Protein AF-X1DP54-F1 (afdb_monomer_lite)

Sequence (129 aa):
MIQWRANFRPYFGLTPYDNVGSFEFYLSYAVKNELAITLDTRYLHPTEFVSDKISAVIPYLNDKVLHLSRGIGWDSDLNDELIAIMAEIVRADAIDKVHIDTDFFDGSINRVGALAIGARAVSEAFLYE

InterPro domains:
  IPR009308 Rhamnose isomerase [PF06134] (19-128)
  IPR036237 Xylose isomerase-like superfamily [SSF51658] (23-126)
  IPR050337 L-rhamnose isomerase [PTHR30268] (12-127)

Secondary structure (DSSP, 8-state):
--------PPP----SSS-SS-HHHHHHHHHHHT--B---TTSS-TT--SHHHHHHHGGGSSS-B--EE--SSS--S--HHHHHHHHHHHHTT-GGGB---EE---SSS-HHHHHHHHHHHHHHHGGG-

pLDDT: mean 72.58, std 19.43, range [19.86, 90.94]

Foldseek 3Di:
DDDPPPPDDDEDDAAAPDDPRHPVNVLVVCLVVLHEYADEQQHDDVVDASLVCCLVRLVRHDQEYYEHEDHDDPPLAADDRLLSNLVSCVVSVNPRRYDYHYDDDDPPDDPVVSVVRNVVNNVVSNVVD

Radius of gyration: 14.67 Å; chains: 1; bounding box: 33×37×37 Å

Structure (mmCIF, N/CA/C/O backbone):
data_AF-X1DP54-F1
#
_entry.id   AF-X1DP54-F1
#
loop_
_atom_site.group_PDB
_atom_site.id
_atom_site.type_symbol
_atom_site.label_atom_id
_atom_site.label_alt_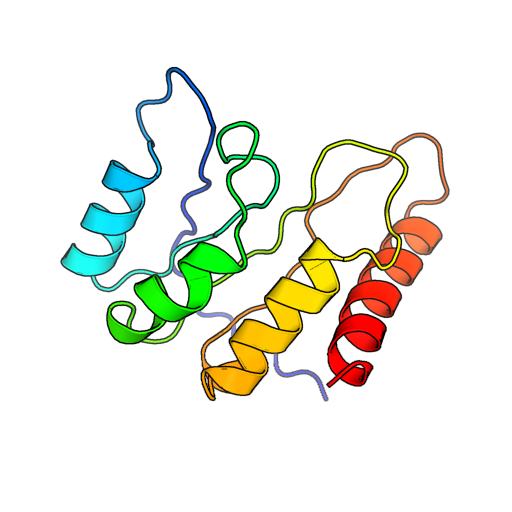id
_atom_site.label_comp_id
_atom_site.label_asym_id
_atom_site.label_entity_id
_atom_site.label_seq_id
_atom_site.pdbx_PDB_ins_code
_atom_site.Cartn_x
_atom_site.Cartn_y
_atom_site.Cartn_z
_atom_site.occupancy
_atom_site.B_iso_or_equiv
_atom_site.auth_seq_id
_atom_site.auth_comp_id
_atom_site.auth_asym_id
_atom_site.auth_atom_id
_atom_site.pdbx_PDB_model_num
ATOM 1 N N . MET A 1 1 ? -17.012 -9.043 -15.114 1.00 21.78 1 MET A N 1
ATOM 2 C CA . MET A 1 1 ? -17.915 -7.883 -14.955 1.00 21.78 1 MET A CA 1
ATOM 3 C C . MET A 1 1 ? -17.397 -7.108 -13.752 1.00 21.78 1 MET A C 1
ATOM 5 O O . MET A 1 1 ? -17.747 -7.434 -12.631 1.00 21.78 1 MET A O 1
ATOM 9 N N . ILE A 1 2 ? -16.427 -6.217 -13.977 1.00 24.33 2 ILE A N 1
ATOM 10 C CA . ILE A 1 2 ? -15.718 -5.488 -12.914 1.00 24.33 2 ILE A CA 1
ATOM 11 C C . ILE A 1 2 ? -16.570 -4.268 -12.574 1.00 24.33 2 ILE A C 1
ATOM 13 O O . ILE A 1 2 ? -16.804 -3.411 -13.427 1.00 24.33 2 ILE A O 1
ATOM 17 N N . GLN A 1 3 ? -17.125 -4.248 -11.367 1.00 19.86 3 GLN A N 1
ATOM 18 C CA . GLN A 1 3 ? -18.083 -3.237 -10.949 1.00 19.86 3 GLN A CA 1
ATOM 19 C C . GLN A 1 3 ? -17.337 -1.999 -10.437 1.00 19.86 3 GLN A C 1
ATOM 21 O O . GLN A 1 3 ? -16.937 -1.930 -9.282 1.00 19.86 3 GLN A O 1
ATOM 26 N N . TRP A 1 4 ? -17.176 -1.002 -11.308 1.00 25.23 4 TRP A N 1
ATOM 27 C CA . TRP A 1 4 ? -16.817 0.362 -10.917 1.00 25.23 4 TRP A CA 1
ATOM 28 C C . TRP A 1 4 ? -17.966 0.960 -10.088 1.00 25.23 4 TRP A C 1
ATOM 30 O O . TRP A 1 4 ? -18.963 1.426 -10.640 1.00 25.23 4 TRP A O 1
ATOM 40 N N . ARG A 1 5 ? -17.863 0.946 -8.754 1.00 28.22 5 ARG A N 1
ATOM 41 C CA . ARG A 1 5 ? -18.699 1.807 -7.903 1.00 28.22 5 ARG A CA 1
ATOM 42 C C . ARG A 1 5 ? -18.001 3.150 -7.722 1.00 28.22 5 ARG A C 1
ATOM 44 O O . ARG A 1 5 ? -17.164 3.328 -6.846 1.00 28.22 5 ARG A O 1
ATOM 51 N N . ALA A 1 6 ? -18.399 4.103 -8.559 1.00 28.98 6 ALA A N 1
ATOM 52 C CA . ALA A 1 6 ? -18.091 5.517 -8.417 1.00 28.98 6 ALA A CA 1
ATOM 53 C C . ALA A 1 6 ? -18.758 6.083 -7.147 1.00 28.98 6 ALA A C 1
ATOM 55 O O . ALA A 1 6 ? -19.892 6.540 -7.185 1.00 28.98 6 ALA A O 1
ATOM 56 N N . ASN A 1 7 ? -18.060 6.012 -6.014 1.00 27.34 7 ASN A N 1
ATOM 57 C CA . ASN A 1 7 ? -18.317 6.802 -4.804 1.00 27.34 7 ASN A CA 1
ATOM 58 C C . ASN A 1 7 ? -16.959 7.126 -4.164 1.00 27.34 7 ASN A C 1
ATOM 60 O O . ASN A 1 7 ? -16.630 6.685 -3.058 1.00 27.34 7 ASN A O 1
ATOM 64 N N . PHE A 1 8 ? -16.136 7.840 -4.930 1.00 37.12 8 PHE A N 1
ATOM 65 C CA . PHE A 1 8 ? -14.798 8.260 -4.540 1.00 37.12 8 PHE A CA 1
ATOM 66 C C . PHE A 1 8 ? -14.892 9.469 -3.600 1.00 37.12 8 PHE A C 1
ATOM 68 O O . PHE A 1 8 ? -15.237 10.573 -4.016 1.00 37.12 8 PHE A O 1
ATOM 75 N N . ARG A 1 9 ? -14.618 9.244 -2.309 1.00 36.91 9 ARG A N 1
ATOM 76 C CA . ARG A 1 9 ? -14.225 10.313 -1.376 1.00 36.91 9 ARG A CA 1
ATOM 77 C C . ARG A 1 9 ? -12.736 10.619 -1.614 1.00 36.91 9 ARG A C 1
ATOM 79 O O . ARG A 1 9 ? -12.027 9.709 -2.038 1.00 36.91 9 ARG A O 1
ATOM 86 N N . PRO A 1 10 ? -12.269 11.863 -1.405 1.00 33.06 10 PRO A N 1
ATOM 87 C CA . PRO A 1 10 ? -10.913 12.265 -1.773 1.00 33.06 10 PRO A CA 1
ATOM 88 C C . PRO A 1 10 ? -9.859 11.389 -1.085 1.00 33.06 10 PRO A C 1
ATOM 90 O O . PRO A 1 10 ? -9.902 11.213 0.132 1.00 33.06 10 PRO A O 1
ATOM 93 N N . TYR A 1 11 ? -8.927 10.857 -1.876 1.00 40.75 11 TYR A N 1
ATOM 94 C CA . TYR A 1 11 ? -7.716 10.207 -1.382 1.00 40.75 11 TYR A CA 1
ATOM 95 C C . TYR A 1 11 ? -6.683 11.266 -1.019 1.00 40.75 11 TYR A C 1
ATOM 97 O O . TYR A 1 11 ? -6.482 12.225 -1.766 1.00 40.75 11 TYR A O 1
ATOM 105 N N . PHE A 1 12 ? -6.015 11.079 0.113 1.00 43.56 12 PHE A N 1
ATOM 106 C CA . PHE A 1 12 ? -4.882 11.901 0.511 1.00 43.56 12 PHE A CA 1
ATOM 107 C C . PHE A 1 12 ? -3.597 11.089 0.331 1.00 43.56 12 PHE A C 1
ATOM 109 O O . PHE A 1 12 ? -3.461 10.012 0.908 1.00 43.56 12 PHE A O 1
ATOM 116 N N . GLY A 1 13 ? -2.693 11.582 -0.520 1.00 43.66 13 GLY A N 1
ATOM 117 C CA . GLY A 1 13 ? -1.400 10.951 -0.789 1.00 43.66 13 GLY A CA 1
ATOM 118 C C . GLY A 1 13 ? -0.411 11.199 0.348 1.00 43.66 13 GLY A C 1
ATOM 119 O O . GLY A 1 13 ? -0.326 12.313 0.857 1.00 43.66 13 GLY A O 1
ATOM 120 N N . LEU A 1 14 ? 0.320 10.159 0.744 1.00 50.31 14 LEU A N 1
ATOM 121 C CA . LEU A 1 14 ? 1.431 10.244 1.695 1.00 50.31 14 LEU A CA 1
ATOM 122 C C . LEU A 1 14 ? 2.674 10.790 0.978 1.00 50.31 14 LEU A C 1
ATOM 124 O O . LEU A 1 14 ? 2.786 10.609 -0.221 1.00 50.31 14 LEU A O 1
ATOM 128 N N . THR A 1 15 ? 3.612 11.438 1.668 1.00 43.16 15 THR A N 1
ATOM 129 C CA . THR A 1 15 ? 4.917 11.839 1.093 1.00 43.16 15 THR A CA 1
ATOM 130 C C . THR A 1 15 ? 5.983 11.853 2.197 1.00 43.16 15 THR A C 1
ATOM 132 O O . THR A 1 15 ? 5.674 12.344 3.286 1.00 43.16 15 THR A O 1
ATOM 135 N N . PRO A 1 16 ? 7.221 11.385 1.959 1.00 41.78 16 PRO A N 1
ATOM 136 C CA . PRO A 1 16 ? 8.254 11.310 2.969 1.00 41.78 16 PRO A CA 1
ATOM 137 C C . PRO A 1 16 ? 9.026 12.629 2.967 1.00 41.78 16 PRO A C 1
ATOM 139 O O . PRO A 1 16 ? 9.411 13.136 1.913 1.00 41.78 16 PRO A O 1
ATOM 142 N N . TYR A 1 17 ? 9.264 13.139 4.174 1.00 42.66 17 TYR A N 1
ATOM 143 C CA . TYR A 1 17 ? 10.036 14.344 4.489 1.00 42.66 17 TYR A CA 1
ATOM 144 C C . TYR A 1 17 ? 9.366 15.677 4.089 1.00 42.66 17 TYR A C 1
ATOM 146 O O . TYR A 1 17 ? 8.933 15.882 2.960 1.00 42.66 17 TYR A O 1
ATOM 154 N N . ASP A 1 18 ? 9.264 16.581 5.070 1.00 46.66 18 ASP A N 1
ATOM 155 C CA . ASP A 1 18 ? 8.895 18.001 4.935 1.00 46.66 18 ASP A CA 1
ATOM 156 C C . ASP A 1 18 ? 7.594 18.324 4.188 1.00 46.66 18 ASP A C 1
ATOM 158 O O . ASP A 1 18 ? 7.507 19.293 3.433 1.00 46.66 18 ASP A O 1
ATOM 162 N N . ASN A 1 19 ? 6.540 17.553 4.447 1.00 63.28 19 ASN A N 1
ATOM 163 C CA . ASN A 1 19 ? 5.213 17.844 3.924 1.00 63.28 19 ASN A CA 1
ATOM 164 C C . ASN A 1 19 ? 4.202 18.062 5.048 1.00 63.28 19 ASN A C 1
ATOM 166 O O . ASN A 1 19 ? 4.229 17.404 6.085 1.00 63.28 19 ASN A O 1
ATOM 170 N N . VAL A 1 20 ? 3.270 18.989 4.810 1.00 73.31 20 VAL A N 1
ATOM 171 C CA . VAL A 1 20 ? 2.142 19.269 5.717 1.00 73.31 20 VAL A CA 1
ATOM 172 C C . VAL A 1 20 ? 1.290 18.008 5.937 1.00 73.31 20 VAL A C 1
ATOM 174 O O . VAL A 1 20 ? 0.686 17.837 6.992 1.00 73.31 20 VAL A O 1
ATOM 177 N N . GLY A 1 21 ? 1.268 17.114 4.947 1.00 78.25 21 GLY A N 1
ATOM 178 C CA . GLY A 1 21 ? 0.585 15.829 4.979 1.00 78.25 21 GLY A CA 1
ATOM 179 C C . GLY A 1 21 ? 1.501 14.661 5.347 1.00 78.25 21 GLY A C 1
ATOM 180 O O . GLY A 1 21 ? 1.854 13.865 4.479 1.00 78.25 21 GLY A O 1
ATOM 181 N N . SER A 1 22 ? 1.894 14.550 6.617 1.00 83.12 22 SER A N 1
ATOM 182 C CA . SER A 1 22 ? 2.637 13.374 7.093 1.00 83.12 22 SER A CA 1
ATOM 183 C C . SER A 1 22 ? 1.739 12.134 7.195 1.00 83.12 22 SER A C 1
ATOM 185 O O . SER A 1 22 ? 0.507 12.237 7.223 1.00 83.12 22 SER A O 1
ATOM 187 N N . PHE A 1 23 ? 2.351 10.952 7.301 1.00 84.00 23 PHE A N 1
ATOM 188 C CA . PHE A 1 23 ? 1.624 9.706 7.548 1.00 84.00 23 PHE A CA 1
ATOM 189 C C . PHE A 1 23 ? 0.776 9.775 8.822 1.00 84.00 23 PHE A C 1
ATOM 191 O O . PHE A 1 23 ? -0.402 9.433 8.795 1.00 84.00 23 PHE A O 1
ATOM 198 N N . GLU A 1 24 ? 1.329 10.291 9.917 1.00 86.25 24 GLU A N 1
ATOM 199 C CA . GLU A 1 24 ? 0.634 10.430 11.199 1.00 86.25 24 GLU A CA 1
ATOM 200 C C . GLU A 1 24 ? -0.535 11.406 11.098 1.00 86.25 24 GLU A C 1
ATOM 202 O O . GLU A 1 24 ? -1.603 11.153 11.665 1.00 86.25 24 GLU A O 1
ATOM 207 N N . PHE A 1 25 ? -0.350 12.508 10.364 1.00 88.31 25 PHE A N 1
ATOM 208 C CA . PHE A 1 25 ? -1.410 13.477 10.121 1.00 88.31 25 PHE A CA 1
ATOM 209 C C . PHE A 1 25 ? -2.560 12.834 9.346 1.00 88.31 25 PHE A C 1
ATOM 211 O O . PHE A 1 25 ? -3.705 12.894 9.798 1.00 88.31 25 PHE A O 1
ATOM 218 N N . TYR A 1 26 ? -2.269 12.184 8.215 1.00 86.19 26 TYR A N 1
ATOM 219 C CA . TYR A 1 26 ? -3.304 11.577 7.382 1.00 86.19 26 TYR A CA 1
ATOM 220 C C . TYR A 1 26 ? -3.959 10.366 8.028 1.00 86.19 26 TYR A C 1
ATOM 222 O O . TYR A 1 26 ? -5.173 10.231 7.917 1.00 86.19 26 TYR A O 1
ATOM 230 N N . LEU A 1 27 ? -3.215 9.541 8.764 1.00 86.88 27 LEU A N 1
ATOM 231 C CA . LEU A 1 27 ? -3.784 8.437 9.530 1.00 86.88 27 LEU A CA 1
ATOM 232 C C . LEU A 1 27 ? -4.735 8.954 10.610 1.00 86.88 27 LEU A C 1
ATOM 234 O O . LEU A 1 27 ? -5.888 8.532 10.670 1.00 86.88 27 LEU A O 1
ATOM 238 N N . SER A 1 28 ? -4.295 9.924 11.414 1.00 89.50 28 SER A N 1
ATOM 239 C CA . SER A 1 28 ? -5.137 10.518 12.460 1.00 89.50 28 SER A CA 1
ATOM 240 C C . SER A 1 28 ? -6.370 11.204 11.869 1.00 89.50 28 SER A C 1
ATOM 242 O O . SER A 1 28 ? -7.471 11.101 12.412 1.00 89.50 28 SER A O 1
ATOM 244 N N . TYR A 1 29 ? -6.203 11.901 10.743 1.00 89.00 29 TYR A N 1
ATOM 245 C CA . TYR A 1 29 ? -7.295 12.559 10.037 1.00 89.00 29 TYR A CA 1
ATOM 246 C C . TYR A 1 29 ? -8.278 11.545 9.442 1.00 89.00 29 TYR A C 1
ATOM 248 O O . TYR A 1 29 ? -9.487 11.746 9.557 1.00 89.00 29 TYR A O 1
ATOM 256 N N . ALA A 1 30 ? -7.787 10.455 8.854 1.00 86.75 30 ALA A N 1
ATOM 257 C CA . ALA A 1 30 ? -8.609 9.404 8.271 1.00 86.75 30 ALA A CA 1
ATOM 258 C C . ALA A 1 30 ? -9.433 8.676 9.335 1.00 86.75 30 ALA A C 1
ATOM 260 O O . ALA A 1 30 ? -10.647 8.563 9.183 1.00 86.75 30 ALA A O 1
ATOM 261 N N . VAL A 1 31 ? -8.808 8.298 10.453 1.00 87.56 31 VAL A N 1
ATOM 262 C CA . VAL A 1 31 ? -9.500 7.679 11.594 1.00 87.56 31 VAL A CA 1
ATOM 263 C C . VAL A 1 31 ? -10.551 8.629 12.174 1.00 87.56 31 VAL A C 1
ATOM 265 O O . VAL A 1 31 ? -11.693 8.234 12.389 1.00 87.56 31 VAL A O 1
ATOM 268 N N . LYS A 1 32 ? -10.208 9.909 12.383 1.00 90.88 32 LYS A N 1
ATOM 269 C CA . LYS A 1 32 ? -11.132 10.899 12.962 1.00 90.88 32 LYS A CA 1
ATOM 270 C C . LYS A 1 32 ? -12.340 11.202 12.070 1.00 90.88 32 LYS A C 1
ATOM 272 O O . LYS A 1 32 ? -13.411 11.498 12.594 1.00 90.88 32 LYS A O 1
ATOM 277 N N . ASN A 1 33 ? -12.154 11.220 10.752 1.00 88.31 33 ASN A N 1
ATOM 278 C CA . ASN A 1 33 ? -13.181 11.647 9.795 1.00 88.31 33 ASN A CA 1
ATOM 279 C C . ASN A 1 33 ? -13.798 10.481 9.010 1.00 88.31 33 ASN A C 1
ATOM 281 O O . ASN A 1 33 ? -14.523 10.729 8.046 1.00 88.31 33 ASN A O 1
ATOM 285 N N . GLU A 1 34 ? -13.506 9.237 9.401 1.00 85.69 34 GLU A N 1
ATOM 286 C CA . GLU A 1 34 ? -13.994 8.023 8.736 1.00 85.69 34 GLU A CA 1
ATOM 287 C C . GLU A 1 34 ? -13.693 8.040 7.225 1.00 85.69 34 GLU A C 1
ATOM 289 O O . GLU A 1 34 ? -14.567 7.852 6.372 1.00 85.69 34 GLU A O 1
ATOM 294 N N . LEU A 1 35 ? -12.439 8.347 6.886 1.00 82.25 35 LEU A N 1
ATOM 295 C CA . LEU A 1 35 ? -11.952 8.393 5.509 1.00 82.25 35 LEU A CA 1
ATOM 296 C C . LEU A 1 35 ? -11.035 7.211 5.201 1.00 82.25 35 LEU A C 1
ATOM 298 O O . LEU A 1 35 ? -10.479 6.568 6.088 1.00 82.25 35 LEU A O 1
ATOM 302 N N . ALA A 1 36 ? -10.867 6.969 3.904 1.00 79.31 36 ALA A N 1
ATOM 303 C CA . ALA A 1 36 ? -9.862 6.061 3.381 1.00 79.31 36 ALA A CA 1
ATOM 304 C C . ALA A 1 36 ? -8.452 6.632 3.576 1.00 79.31 36 ALA A C 1
ATOM 306 O O . ALA A 1 36 ? -8.272 7.854 3.542 1.00 79.31 36 ALA A O 1
ATOM 307 N N . ILE A 1 37 ? -7.454 5.751 3.666 1.00 80.50 37 ILE A N 1
ATOM 308 C CA . ILE A 1 37 ? -6.046 6.133 3.519 1.00 80.50 37 ILE A CA 1
ATOM 309 C C . ILE A 1 37 ? -5.405 5.376 2.358 1.00 80.50 37 ILE A C 1
ATOM 311 O O . ILE A 1 37 ? -5.644 4.186 2.137 1.00 80.50 37 ILE A O 1
ATOM 315 N N . THR A 1 38 ? -4.546 6.085 1.644 1.00 79.62 38 THR A N 1
ATOM 316 C CA . THR A 1 38 ? -3.642 5.525 0.648 1.00 79.62 38 THR A CA 1
ATOM 317 C C . THR A 1 38 ? -2.337 5.155 1.342 1.00 79.62 38 THR A C 1
ATOM 319 O O . THR A 1 38 ? -1.685 6.038 1.888 1.00 79.62 38 THR A O 1
ATOM 322 N N . LEU A 1 39 ? -1.944 3.877 1.327 1.00 79.94 39 LEU A N 1
ATOM 323 C CA . LEU A 1 39 ? -0.597 3.465 1.738 1.00 79.94 39 LEU A CA 1
ATOM 324 C C . LEU A 1 39 ? 0.254 3.258 0.490 1.00 79.94 39 LEU A C 1
ATOM 326 O O . LEU A 1 39 ? 0.049 2.312 -0.265 1.00 79.94 39 LEU A O 1
ATOM 330 N N . ASP A 1 40 ? 1.185 4.177 0.290 1.00 78.06 40 ASP A N 1
ATOM 331 C CA . ASP A 1 40 ? 2.058 4.234 -0.869 1.00 78.06 40 ASP A CA 1
ATOM 332 C C . ASP A 1 40 ? 3.451 3.723 -0.487 1.00 78.0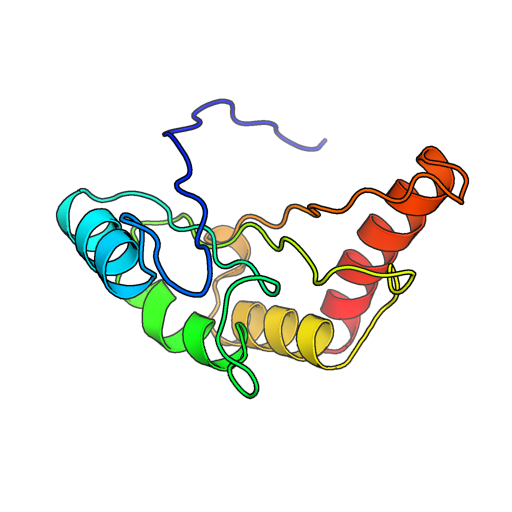6 40 ASP A C 1
ATOM 334 O O . ASP A 1 40 ? 4.072 4.224 0.453 1.00 78.06 40 ASP A O 1
ATOM 338 N N . THR A 1 41 ? 3.953 2.739 -1.229 1.00 75.12 41 THR A N 1
ATOM 339 C CA . THR A 1 41 ? 5.267 2.129 -0.978 1.00 75.12 41 THR A CA 1
ATOM 340 C C . THR A 1 41 ? 6.437 3.070 -1.295 1.00 75.12 41 THR A C 1
ATOM 342 O O . THR A 1 41 ? 7.545 2.832 -0.822 1.00 75.12 41 THR A O 1
ATOM 345 N N . ARG A 1 42 ? 6.226 4.157 -2.061 1.00 68.50 42 ARG A N 1
ATOM 346 C CA . ARG A 1 42 ? 7.242 5.196 -2.338 1.00 68.50 42 ARG A CA 1
ATOM 347 C C . ARG A 1 42 ? 7.520 6.085 -1.136 1.00 68.50 42 ARG A C 1
ATOM 349 O O . ARG A 1 42 ? 8.563 6.735 -1.100 1.00 68.50 42 ARG A O 1
ATOM 356 N N . TYR A 1 43 ? 6.552 6.219 -0.235 1.00 72.75 43 TYR A N 1
ATOM 357 C CA . TYR A 1 43 ? 6.448 7.404 0.610 1.00 72.75 43 TYR A CA 1
ATOM 358 C C . TYR A 1 43 ? 6.673 7.152 2.100 1.00 72.75 43 TYR A C 1
ATOM 360 O O . TYR A 1 43 ? 6.264 7.952 2.942 1.00 72.75 43 TYR A O 1
ATOM 368 N N . LEU A 1 44 ? 7.373 6.064 2.409 1.00 74.19 44 LEU A N 1
ATOM 369 C CA . LEU A 1 44 ? 7.825 5.721 3.750 1.00 74.19 44 LEU A CA 1
ATOM 370 C C . LEU A 1 44 ? 9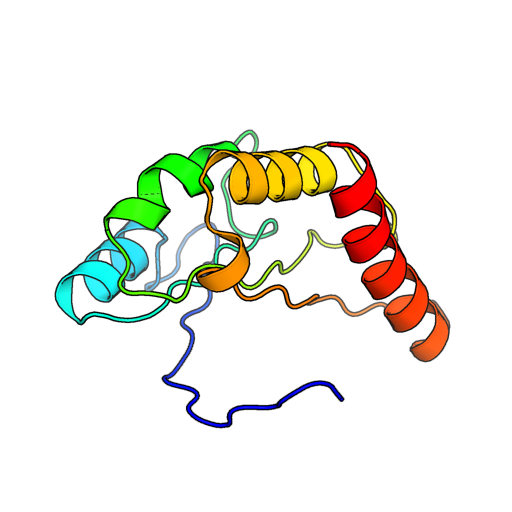.329 5.980 3.918 1.00 74.19 44 LEU A C 1
ATOM 372 O O . LEU A 1 44 ? 10.050 6.224 2.946 1.00 74.19 44 LEU A O 1
ATOM 376 N N . HIS A 1 45 ? 9.805 5.958 5.164 1.00 78.56 45 HIS A N 1
ATOM 377 C CA . HIS A 1 45 ? 11.233 6.088 5.442 1.00 78.56 45 HIS A CA 1
ATOM 378 C C . HIS A 1 45 ? 12.001 4.866 4.906 1.00 78.56 45 HIS A C 1
ATOM 380 O O . HIS A 1 45 ? 11.435 3.778 4.778 1.00 78.56 45 HIS A O 1
ATOM 386 N N . PRO A 1 46 ? 13.311 4.991 4.622 1.00 77.19 46 PRO A N 1
ATOM 387 C CA . PRO A 1 46 ? 14.144 3.825 4.361 1.00 77.19 46 PRO A CA 1
ATOM 388 C C . PRO A 1 46 ? 13.988 2.807 5.493 1.00 77.19 46 PRO A C 1
ATOM 390 O O . PRO A 1 46 ? 14.022 3.195 6.656 1.00 77.19 46 PRO A O 1
ATOM 393 N N . THR A 1 47 ? 13.837 1.530 5.132 1.00 81.69 47 THR A N 1
ATOM 394 C CA . THR A 1 47 ? 13.542 0.388 6.025 1.00 81.69 47 THR A CA 1
ATOM 395 C C . THR A 1 47 ? 12.131 0.326 6.611 1.00 81.69 47 THR A C 1
ATOM 397 O O . THR A 1 47 ? 11.875 -0.547 7.436 1.00 81.69 47 THR A O 1
ATOM 400 N N . GLU A 1 48 ? 11.218 1.209 6.214 1.00 81.38 48 GLU A N 1
ATOM 401 C CA . GLU A 1 48 ? 9.796 1.036 6.497 1.00 81.38 48 GLU A CA 1
ATOM 402 C C . GLU A 1 48 ? 9.087 0.356 5.328 1.00 81.38 48 GLU A C 1
ATOM 404 O O . GLU A 1 48 ? 9.266 0.732 4.168 1.00 81.38 48 GLU A O 1
ATOM 409 N N . PHE A 1 49 ? 8.232 -0.604 5.663 1.00 84.44 49 PHE A N 1
ATOM 410 C CA . PHE A 1 49 ? 7.431 -1.353 4.707 1.00 84.44 49 PHE A CA 1
ATOM 411 C C . PHE A 1 49 ? 5.945 -1.046 4.889 1.00 84.44 49 PHE A C 1
ATOM 413 O O . PHE A 1 49 ? 5.486 -0.694 5.983 1.00 84.44 49 PHE A O 1
ATOM 420 N N . VAL A 1 50 ? 5.189 -1.124 3.793 1.00 85.06 50 VAL A N 1
ATOM 421 C CA . VAL A 1 50 ? 3.732 -0.953 3.829 1.00 85.06 50 VAL A CA 1
ATOM 422 C C . VAL A 1 50 ? 3.098 -2.206 4.415 1.00 85.06 50 VAL A C 1
ATOM 424 O O . VAL A 1 50 ? 2.177 -2.073 5.220 1.00 85.06 50 VAL A O 1
ATOM 427 N N . SER A 1 51 ? 3.621 -3.386 4.067 1.00 87.50 51 SER A N 1
ATOM 428 C CA . SER A 1 51 ? 3.187 -4.690 4.587 1.00 87.50 51 SER A CA 1
ATOM 429 C C . SER A 1 51 ? 3.030 -4.683 6.116 1.00 87.50 51 SER A C 1
ATOM 431 O O . SER A 1 51 ? 1.939 -4.947 6.621 1.00 87.50 51 SER A O 1
ATOM 433 N N . ASP A 1 52 ? 4.050 -4.218 6.843 1.00 88.94 52 ASP A N 1
ATOM 434 C CA . ASP A 1 52 ? 4.062 -4.117 8.313 1.00 88.94 52 ASP A CA 1
ATOM 435 C C . ASP A 1 52 ? 2.957 -3.222 8.908 1.00 88.94 52 ASP A C 1
ATOM 437 O O . ASP A 1 52 ? 2.606 -3.337 10.085 1.00 88.94 52 ASP A O 1
ATOM 441 N N . LYS A 1 53 ? 2.415 -2.283 8.125 1.00 87.19 53 LYS A N 1
ATOM 442 C CA . LYS A 1 53 ? 1.424 -1.300 8.592 1.00 87.19 53 LYS A CA 1
ATOM 443 C C . LYS A 1 53 ? -0.013 -1.732 8.287 1.00 87.19 53 LYS A C 1
ATOM 445 O O . LYS A 1 53 ? -0.936 -1.221 8.920 1.00 87.19 53 LYS A O 1
ATOM 450 N N . ILE A 1 54 ? -0.223 -2.666 7.356 1.00 85.50 54 ILE A N 1
ATOM 451 C CA . ILE A 1 54 ? -1.552 -3.087 6.881 1.00 85.50 54 ILE A CA 1
ATOM 452 C C . ILE A 1 54 ? -2.398 -3.644 8.029 1.00 85.50 54 ILE A C 1
ATOM 454 O O . ILE A 1 54 ? -3.470 -3.110 8.329 1.00 85.50 54 ILE A O 1
ATOM 458 N N . SER A 1 55 ? -1.893 -4.665 8.720 1.00 85.12 55 SER A N 1
ATOM 459 C CA . SER A 1 55 ? -2.605 -5.327 9.819 1.00 85.12 55 SER A CA 1
ATOM 460 C C . SER A 1 55 ? -2.830 -4.404 11.024 1.00 85.12 55 SER A C 1
ATOM 462 O O . SER A 1 55 ? -3.834 -4.530 11.725 1.00 85.12 55 SER A O 1
ATOM 464 N N . ALA A 1 56 ? -1.950 -3.419 11.228 1.00 87.44 56 ALA A N 1
ATOM 465 C CA . ALA A 1 56 ? -2.089 -2.419 12.283 1.00 87.44 56 ALA A CA 1
ATOM 466 C C . ALA A 1 56 ? -3.169 -1.367 11.985 1.00 87.44 56 ALA A C 1
ATOM 468 O O . ALA A 1 56 ? -3.789 -0.847 12.911 1.00 87.44 56 ALA A O 1
ATOM 469 N N . VAL A 1 57 ? -3.388 -1.030 10.711 1.00 86.38 57 VAL A N 1
ATOM 470 C CA . VAL A 1 57 ? -4.241 0.093 10.301 1.00 86.38 57 VAL A CA 1
ATOM 471 C C . VAL A 1 57 ? -5.659 -0.353 9.929 1.00 86.38 57 VAL A C 1
ATOM 473 O O . VAL A 1 57 ? -6.614 0.346 10.272 1.00 86.38 57 VAL A O 1
ATOM 476 N N . ILE A 1 58 ? -5.821 -1.515 9.281 1.00 83.88 58 ILE A N 1
ATOM 477 C CA . ILE A 1 58 ? -7.128 -2.036 8.832 1.00 83.88 58 ILE A CA 1
ATOM 478 C C . ILE A 1 58 ? -8.212 -2.007 9.926 1.00 83.88 58 ILE A C 1
ATOM 480 O O . ILE A 1 58 ? -9.320 -1.564 9.620 1.00 83.88 58 ILE A O 1
ATOM 484 N N . PRO A 1 59 ? -7.954 -2.415 11.187 1.00 85.19 59 PRO A N 1
ATOM 485 C CA . PRO A 1 59 ? -8.993 -2.437 12.220 1.00 85.19 59 PRO A CA 1
ATOM 486 C C . PRO A 1 59 ? -9.587 -1.063 12.554 1.00 85.19 59 PRO A C 1
ATOM 488 O O . PRO A 1 59 ? -10.667 -0.992 13.137 1.00 85.19 59 PRO A O 1
ATOM 491 N N . TYR A 1 60 ? -8.885 0.020 12.212 1.00 85.19 60 TYR A N 1
ATOM 492 C CA . TYR A 1 60 ? -9.259 1.390 12.562 1.00 85.19 60 TYR A CA 1
ATOM 493 C C . TYR A 1 60 ? -9.808 2.194 11.379 1.00 85.19 60 TYR A C 1
ATOM 495 O O . TYR A 1 60 ? -10.182 3.354 11.558 1.00 85.19 60 TYR A O 1
ATOM 503 N N . LEU A 1 61 ? -9.865 1.606 10.180 1.00 80.56 61 LEU A N 1
ATOM 504 C CA . LEU A 1 61 ? -10.378 2.260 8.980 1.00 80.56 61 LEU A CA 1
ATOM 505 C C . LEU A 1 61 ? -11.655 1.564 8.490 1.00 80.56 61 LEU A C 1
ATOM 507 O O . LEU A 1 61 ? -11.663 0.372 8.195 1.00 80.56 61 LEU A O 1
ATOM 511 N N . ASN A 1 62 ? -12.737 2.340 8.381 1.00 63.47 62 ASN A N 1
ATOM 512 C CA . ASN A 1 62 ? -14.079 1.889 7.992 1.00 63.47 62 ASN A CA 1
ATOM 513 C C . ASN A 1 62 ? -14.192 1.619 6.472 1.00 63.47 62 ASN A C 1
ATOM 515 O O . ASN A 1 62 ? -14.940 2.304 5.788 1.00 63.47 62 ASN A O 1
ATOM 519 N N . ASP A 1 63 ? -13.458 0.632 5.946 1.00 59.09 63 ASP A N 1
ATOM 520 C CA . ASP A 1 63 ? -13.677 -0.033 4.634 1.00 59.09 63 ASP A CA 1
ATOM 521 C C . ASP A 1 63 ? -12.804 0.355 3.435 1.00 59.09 63 ASP A C 1
ATOM 523 O O . ASP A 1 63 ? -13.106 -0.079 2.324 1.00 59.09 63 ASP A O 1
ATOM 527 N N . LYS A 1 64 ? -11.753 1.170 3.568 1.00 57.47 64 LYS A N 1
ATOM 528 C CA . LYS A 1 64 ? -10.986 1.593 2.380 1.00 57.47 64 LYS A CA 1
ATOM 529 C C . LYS A 1 64 ? -9.534 1.831 2.710 1.00 57.47 64 LYS A C 1
ATOM 531 O O . LYS A 1 64 ? -9.133 2.949 3.035 1.00 57.47 64 LYS A O 1
ATOM 536 N N . VAL A 1 65 ? -8.747 0.775 2.613 1.00 55.56 65 VAL A N 1
ATOM 537 C CA . VAL A 1 65 ? -7.297 0.912 2.653 1.00 55.56 65 VAL A CA 1
ATOM 538 C C . VAL A 1 65 ? -6.754 0.577 1.289 1.00 55.56 65 VAL A C 1
ATOM 540 O O . VAL A 1 65 ? -7.224 -0.347 0.638 1.00 55.56 65 VAL A O 1
ATOM 543 N N . LEU A 1 66 ? -5.719 1.319 0.930 1.00 59.69 6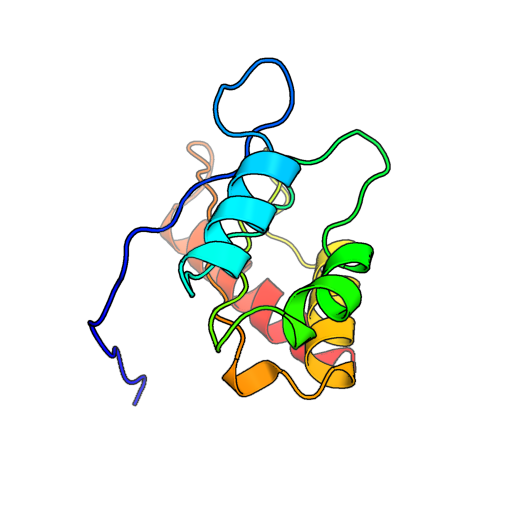6 LEU A N 1
ATOM 544 C CA . LEU A 1 66 ? -4.721 0.967 -0.056 1.00 59.69 66 LEU A CA 1
ATOM 545 C C . LEU A 1 66 ? -4.942 1.615 -1.425 1.00 59.69 66 LEU A C 1
ATOM 547 O O . LEU A 1 66 ? -6.008 1.639 -2.021 1.00 59.69 66 LEU A O 1
ATOM 551 N N . HIS A 1 67 ? -3.863 2.231 -1.864 1.00 58.03 67 HIS A N 1
ATOM 552 C CA . HIS A 1 67 ? -3.578 2.614 -3.227 1.00 58.03 67 HIS A CA 1
ATOM 553 C C . HIS A 1 67 ? -2.088 2.315 -3.298 1.00 58.03 67 HIS A C 1
ATOM 555 O O . HIS A 1 67 ? -1.283 3.056 -2.730 1.00 58.03 67 HIS A O 1
ATOM 561 N N . LEU A 1 68 ? -1.750 1.147 -3.856 1.00 52.62 68 L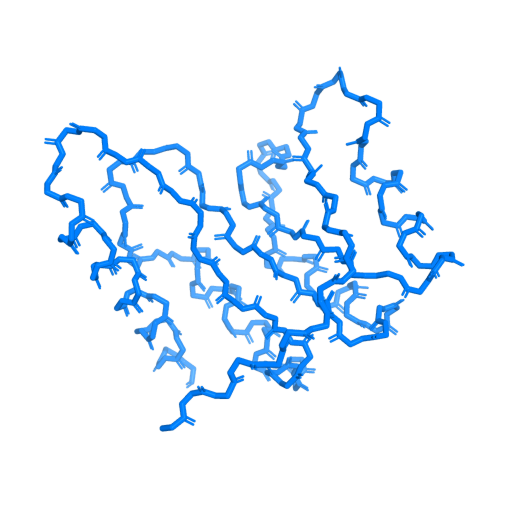EU A N 1
ATOM 562 C CA . LEU A 1 68 ? -0.376 0.667 -3.974 1.00 52.62 68 LEU A CA 1
ATOM 563 C C . LEU A 1 68 ? 0.320 1.426 -5.091 1.00 52.62 68 LEU A C 1
ATOM 565 O O . LEU A 1 68 ? 0.543 0.952 -6.205 1.00 52.62 68 LEU A O 1
ATOM 569 N N . SER A 1 69 ? 0.703 2.642 -4.760 1.00 50.53 69 SER A N 1
ATOM 570 C CA . SER A 1 69 ? 1.688 3.353 -5.536 1.00 50.53 69 SER A CA 1
ATOM 571 C C . SER A 1 69 ? 3.062 2.768 -5.213 1.00 50.53 69 SER A C 1
ATOM 573 O O . SER A 1 69 ? 3.471 2.637 -4.060 1.00 50.53 69 SER A O 1
ATOM 575 N N . ARG A 1 70 ? 3.703 2.223 -6.245 1.00 57.81 70 ARG A N 1
ATOM 576 C CA . ARG A 1 70 ? 4.985 1.487 -6.193 1.00 57.81 70 ARG A CA 1
ATOM 577 C C . ARG A 1 70 ? 6.161 2.445 -6.087 1.00 57.81 70 ARG A C 1
ATOM 579 O O . ARG A 1 70 ? 5.964 3.467 -6.644 1.00 57.81 70 ARG A O 1
ATOM 586 N N . GLY A 1 71 ? 7.378 2.167 -5.595 1.00 37.09 71 GLY A N 1
ATOM 587 C CA . GLY A 1 71 ? 8.652 2.955 -5.766 1.00 37.09 71 GLY A CA 1
ATOM 588 C C . GLY A 1 71 ? 8.998 3.462 -7.186 1.00 37.09 71 GLY A C 1
ATOM 589 O O . GLY A 1 71 ? 8.486 2.930 -8.159 1.00 37.09 71 GLY A O 1
ATOM 590 N N . ILE A 1 72 ? 9.870 4.465 -7.375 1.00 32.81 72 ILE A N 1
ATOM 591 C CA . ILE A 1 72 ? 10.413 4.885 -8.700 1.00 32.81 72 ILE A CA 1
ATOM 592 C C . ILE A 1 72 ? 11.299 3.771 -9.316 1.00 32.81 72 ILE A C 1
ATOM 594 O O . ILE A 1 72 ? 12.263 3.367 -8.672 1.00 32.81 72 ILE A O 1
ATOM 598 N N . GLY A 1 73 ? 11.046 3.329 -10.564 1.00 42.47 73 GLY A N 1
ATOM 599 C CA . GLY A 1 73 ? 11.968 2.484 -11.359 1.00 42.47 73 GLY A CA 1
ATOM 600 C C . GLY A 1 73 ? 11.319 1.423 -12.274 1.00 42.47 73 GLY A C 1
ATOM 601 O O . GLY A 1 73 ? 10.124 1.178 -12.176 1.00 42.47 73 GLY A O 1
ATOM 602 N N . TRP A 1 74 ? 12.151 0.787 -13.120 1.00 40.34 74 TRP A N 1
ATOM 603 C CA . TRP A 1 74 ? 11.925 -0.324 -14.089 1.00 40.34 74 TRP A CA 1
ATOM 604 C C . TRP A 1 74 ? 11.311 -1.615 -13.520 1.00 40.34 74 TRP A C 1
ATOM 606 O O . TRP A 1 74 ? 11.159 -2.609 -14.222 1.00 40.34 74 TRP A O 1
ATOM 616 N N . ASP A 1 75 ? 10.993 -1.608 -12.238 1.00 44.22 75 ASP A N 1
ATOM 617 C CA . ASP A 1 75 ? 10.474 -2.737 -11.498 1.00 44.22 75 ASP A CA 1
ATOM 618 C C . ASP A 1 75 ? 8.943 -2.620 -11.560 1.00 44.22 75 ASP A C 1
ATOM 620 O O . ASP A 1 75 ? 8.301 -2.056 -10.696 1.00 44.22 75 ASP A O 1
ATOM 624 N N . SER A 1 76 ? 8.332 -3.025 -12.670 1.00 52.72 76 SER A N 1
ATOM 625 C CA . SER A 1 76 ? 6.885 -3.301 -12.745 1.00 52.72 76 SER A CA 1
ATOM 626 C C . SER A 1 76 ? 6.573 -4.737 -12.307 1.00 52.72 76 SER A C 1
ATOM 628 O O . SER A 1 76 ? 5.448 -5.209 -12.463 1.00 52.72 76 SER A O 1
ATOM 630 N N . ASP A 1 77 ? 7.584 -5.423 -11.783 1.00 62.59 77 ASP A N 1
ATOM 631 C CA . ASP A 1 77 ? 7.619 -6.858 -11.618 1.00 62.59 77 ASP A CA 1
ATOM 632 C C . ASP A 1 77 ? 7.204 -7.259 -10.200 1.00 62.59 77 ASP A C 1
ATOM 634 O O . ASP A 1 77 ? 7.071 -6.451 -9.273 1.00 62.59 77 ASP A O 1
ATOM 638 N N . LEU A 1 78 ? 6.938 -8.549 -10.065 1.00 74.88 78 LEU A N 1
ATOM 639 C CA . LEU A 1 78 ? 6.675 -9.202 -8.800 1.00 74.88 78 LEU A CA 1
ATOM 640 C C . LEU A 1 78 ? 7.917 -9.114 -7.896 1.00 74.88 78 LEU A C 1
ATOM 642 O O . LEU A 1 78 ? 9.008 -9.509 -8.307 1.00 74.88 78 LEU A O 1
ATOM 646 N N . ASN A 1 79 ? 7.742 -8.651 -6.658 1.00 80.38 79 ASN A N 1
ATOM 647 C CA . ASN A 1 79 ? 8.812 -8.575 -5.666 1.00 80.38 79 ASN A CA 1
ATOM 648 C C . ASN A 1 79 ? 8.330 -8.958 -4.259 1.00 80.38 79 ASN A C 1
ATOM 650 O O . ASN A 1 79 ? 7.131 -9.124 -4.024 1.00 80.38 79 ASN A O 1
ATOM 654 N N . ASP A 1 80 ? 9.279 -9.081 -3.330 1.00 86.50 80 ASP A N 1
ATOM 655 C CA . ASP A 1 80 ? 9.024 -9.568 -1.971 1.00 86.50 80 ASP A CA 1
ATOM 656 C C . ASP A 1 80 ? 8.042 -8.680 -1.195 1.00 86.50 80 ASP A C 1
ATOM 658 O O . ASP A 1 80 ? 7.164 -9.199 -0.512 1.00 86.50 80 ASP A O 1
ATOM 662 N N . GLU A 1 81 ? 8.133 -7.352 -1.330 1.00 85.06 81 GLU A N 1
ATOM 663 C CA . GLU A 1 81 ? 7.222 -6.435 -0.630 1.00 85.06 81 GLU A CA 1
ATOM 664 C C . GLU A 1 81 ? 5.800 -6.507 -1.199 1.00 85.06 81 GLU A C 1
ATOM 666 O O . GLU A 1 81 ? 4.837 -6.491 -0.440 1.00 85.06 81 GLU A O 1
ATOM 671 N N . LEU A 1 82 ? 5.632 -6.650 -2.519 1.00 84.81 82 LEU A N 1
ATOM 672 C CA . LEU A 1 82 ? 4.313 -6.844 -3.121 1.00 84.81 82 LEU A CA 1
ATOM 673 C C . LEU A 1 82 ? 3.682 -8.160 -2.649 1.00 84.81 82 LEU A C 1
ATOM 675 O O . LEU A 1 82 ? 2.499 -8.180 -2.317 1.00 84.81 82 LEU A O 1
ATOM 679 N N . ILE A 1 83 ? 4.470 -9.237 -2.584 1.00 89.50 83 ILE A N 1
ATOM 680 C CA . ILE A 1 83 ? 4.023 -10.526 -2.041 1.00 89.50 83 ILE A CA 1
ATOM 681 C C . ILE A 1 83 ? 3.633 -10.369 -0.567 1.00 89.50 83 ILE A C 1
ATOM 683 O O . ILE A 1 83 ? 2.550 -10.801 -0.181 1.00 89.50 83 ILE A O 1
ATOM 687 N N . ALA A 1 84 ? 4.460 -9.703 0.244 1.00 90.19 84 ALA A N 1
ATOM 688 C CA . ALA A 1 84 ? 4.187 -9.477 1.662 1.00 90.19 84 ALA A CA 1
ATOM 689 C C . ALA A 1 84 ? 2.915 -8.644 1.886 1.00 90.19 84 ALA A C 1
ATOM 691 O O . ALA A 1 84 ? 2.098 -8.977 2.739 1.00 90.19 84 ALA A O 1
ATOM 692 N N . ILE A 1 85 ? 2.705 -7.598 1.084 1.00 88.12 85 ILE A N 1
ATOM 693 C CA . ILE A 1 85 ? 1.486 -6.784 1.103 1.00 88.12 85 ILE A CA 1
ATOM 694 C C . ILE A 1 85 ? 0.253 -7.642 0.807 1.00 88.12 85 ILE A C 1
ATOM 696 O O . ILE A 1 85 ? -0.719 -7.582 1.561 1.00 88.12 85 ILE A O 1
ATOM 700 N N . MET A 1 86 ? 0.280 -8.444 -0.265 1.00 88.62 86 MET A N 1
ATOM 701 C CA . MET A 1 86 ? -0.858 -9.302 -0.613 1.00 88.62 86 MET A CA 1
ATOM 702 C C . MET A 1 86 ? -1.111 -10.359 0.459 1.00 88.62 86 MET A C 1
ATOM 704 O O . MET A 1 86 ? -2.262 -10.565 0.843 1.00 88.62 86 MET A O 1
ATOM 708 N N . ALA A 1 87 ? -0.051 -10.957 1.003 1.00 90.94 87 ALA A N 1
ATOM 709 C CA . ALA A 1 87 ? -0.148 -11.912 2.097 1.00 90.94 87 ALA A CA 1
ATOM 710 C C . ALA A 1 87 ? -0.811 -11.297 3.334 1.00 90.94 87 ALA A C 1
ATOM 712 O O . ALA A 1 87 ? -1.736 -11.886 3.888 1.00 90.94 87 ALA A O 1
ATOM 713 N N . GLU A 1 88 ? -0.419 -10.089 3.743 1.00 89.69 88 GLU A N 1
ATOM 714 C CA . GLU A 1 88 ? -1.029 -9.420 4.898 1.00 89.69 88 GLU A CA 1
ATOM 715 C C . GLU A 1 88 ? -2.503 -9.066 4.662 1.00 89.69 88 GLU A C 1
ATOM 717 O O . GLU A 1 88 ? -3.315 -9.199 5.576 1.00 89.69 88 GLU A O 1
ATOM 722 N N . ILE A 1 89 ? -2.892 -8.690 3.440 1.00 87.75 89 ILE A N 1
ATOM 723 C CA . ILE A 1 89 ? -4.304 -8.437 3.093 1.00 87.75 89 ILE A CA 1
ATOM 724 C C . ILE A 1 89 ? -5.137 -9.720 3.202 1.00 87.75 89 ILE A C 1
ATOM 726 O O . ILE A 1 89 ? -6.240 -9.693 3.757 1.00 87.75 89 ILE A O 1
ATOM 730 N N . VAL A 1 90 ? -4.620 -10.834 2.677 1.00 90.25 90 VAL A N 1
ATOM 731 C CA . VAL A 1 90 ? -5.284 -12.145 2.729 1.00 90.25 90 VAL A CA 1
ATOM 732 C C . VAL A 1 90 ? -5.391 -12.626 4.177 1.00 90.25 90 VAL A C 1
ATOM 734 O O . VAL A 1 90 ? -6.477 -12.986 4.629 1.00 90.25 90 VAL A O 1
ATOM 737 N N . ARG A 1 91 ? -4.296 -12.564 4.942 1.00 90.19 91 ARG A N 1
ATOM 738 C CA . ARG A 1 91 ? -4.246 -12.982 6.354 1.00 90.19 91 ARG A CA 1
ATOM 739 C C . ARG A 1 91 ? -5.131 -12.133 7.261 1.00 90.19 91 ARG A C 1
ATOM 741 O O . ARG A 1 91 ? -5.680 -12.654 8.229 1.00 90.19 91 ARG A O 1
ATOM 748 N N . ALA A 1 92 ? -5.286 -10.847 6.953 1.00 87.56 92 ALA A N 1
ATOM 749 C CA . ALA A 1 92 ? -6.171 -9.941 7.679 1.00 87.56 92 ALA A CA 1
ATOM 750 C C . ALA A 1 92 ? -7.661 -10.097 7.310 1.00 87.56 92 ALA A C 1
ATOM 752 O O . ALA A 1 92 ? -8.479 -9.339 7.836 1.00 87.56 92 ALA A O 1
ATOM 753 N N . ASP A 1 93 ? -8.019 -11.033 6.417 1.00 88.31 93 ASP A N 1
ATOM 754 C CA . ASP A 1 93 ? -9.381 -11.218 5.885 1.00 88.31 93 ASP A CA 1
ATOM 755 C C . ASP A 1 93 ? -9.972 -9.894 5.359 1.00 88.31 93 ASP A C 1
ATOM 757 O O . ASP A 1 93 ? -11.092 -9.480 5.672 1.00 88.31 93 ASP A O 1
ATOM 761 N N . ALA A 1 94 ? -9.142 -9.151 4.619 1.00 85.75 94 ALA A N 1
ATOM 762 C CA . ALA A 1 94 ? -9.403 -7.760 4.261 1.00 85.75 94 ALA A CA 1
ATOM 763 C C . ALA A 1 94 ? -9.518 -7.516 2.753 1.00 85.75 94 ALA A C 1
ATOM 765 O O . ALA A 1 94 ? -9.568 -6.363 2.332 1.00 85.75 94 ALA A O 1
ATOM 766 N N . ILE A 1 95 ? -9.609 -8.570 1.938 1.00 85.88 95 ILE A N 1
ATOM 767 C CA . ILE A 1 95 ? -9.722 -8.463 0.473 1.00 85.88 95 ILE A CA 1
ATOM 768 C C . ILE A 1 95 ? -10.888 -7.543 0.071 1.00 85.88 95 ILE A C 1
ATOM 770 O O . ILE A 1 95 ? -10.728 -6.686 -0.792 1.00 85.88 95 ILE A O 1
ATOM 774 N N . ASP A 1 96 ? -12.031 -7.647 0.752 1.00 83.88 96 ASP A N 1
ATOM 775 C CA . ASP A 1 96 ? -13.220 -6.831 0.461 1.00 83.88 96 ASP A CA 1
ATOM 776 C C . ASP A 1 96 ? -13.139 -5.387 0.998 1.00 83.88 96 ASP A C 1
ATOM 778 O O . ASP A 1 96 ? -13.991 -4.555 0.681 1.00 83.88 96 ASP A O 1
ATOM 782 N N . LYS A 1 97 ? -12.125 -5.079 1.817 1.00 79.06 97 LYS A N 1
ATOM 783 C CA . LYS A 1 97 ? -11.901 -3.767 2.459 1.00 79.06 97 LYS A CA 1
ATOM 784 C C . LYS A 1 97 ? -10.753 -2.984 1.823 1.00 79.06 97 LYS A C 1
ATOM 786 O O . LYS A 1 97 ? -10.486 -1.841 2.208 1.00 79.06 97 LYS A O 1
ATOM 791 N N . VAL A 1 98 ? -10.035 -3.618 0.899 1.00 80.44 98 VAL A N 1
ATOM 792 C CA . VAL A 1 98 ? -8.787 -3.110 0.346 1.00 80.44 98 VAL A CA 1
ATOM 793 C C . VAL A 1 98 ? -8.941 -2.858 -1.149 1.00 80.44 98 VAL A C 1
ATOM 795 O O . VAL A 1 98 ? -9.321 -3.740 -1.914 1.00 80.44 98 VAL A O 1
ATOM 798 N N . HIS A 1 99 ? -8.640 -1.634 -1.576 1.00 80.62 99 HIS A N 1
ATOM 799 C CA . HIS A 1 99 ? -8.610 -1.272 -2.989 1.00 80.62 99 HIS A CA 1
ATOM 800 C C . HIS A 1 99 ? -7.174 -1.380 -3.500 1.00 80.62 99 HIS A C 1
ATOM 802 O O . HIS A 1 99 ? -6.248 -0.872 -2.886 1.00 80.62 99 HIS A O 1
ATOM 808 N N . ILE A 1 100 ? -6.954 -2.073 -4.614 1.00 78.31 100 ILE A N 1
ATOM 809 C CA . ILE A 1 100 ? -5.606 -2.236 -5.161 1.00 78.31 100 ILE A CA 1
ATOM 810 C C . ILE A 1 100 ? -5.548 -1.541 -6.504 1.00 78.31 100 ILE A C 1
ATOM 812 O O . ILE A 1 100 ? -6.123 -2.006 -7.484 1.00 78.31 100 ILE A O 1
ATOM 816 N N . ASP A 1 101 ? -4.808 -0.445 -6.515 1.00 73.75 101 ASP A N 1
ATOM 817 C CA . ASP A 1 101 ? -4.502 0.342 -7.695 1.00 73.75 101 ASP A CA 1
ATOM 818 C C . ASP A 1 101 ? -2.988 0.409 -7.859 1.00 73.75 101 ASP A C 1
ATOM 820 O O . ASP A 1 101 ? -2.256 0.458 -6.871 1.00 73.75 101 ASP A O 1
ATOM 824 N N . THR A 1 102 ? -2.528 0.416 -9.107 1.00 74.88 102 THR A N 1
ATOM 825 C CA . THR A 1 102 ? -1.114 0.567 -9.440 1.00 74.88 102 THR A CA 1
ATOM 826 C C . THR A 1 102 ? -0.824 2.001 -9.865 1.00 74.88 102 THR A C 1
ATOM 828 O O . THR A 1 102 ? -1.326 2.440 -10.902 1.00 74.88 102 THR A O 1
ATOM 831 N N . ASP A 1 103 ? 0.031 2.702 -9.126 1.00 73.38 103 ASP A N 1
ATOM 832 C CA . ASP A 1 103 ? 0.506 4.037 -9.513 1.00 73.38 103 ASP A CA 1
ATOM 833 C C . ASP A 1 103 ? 1.983 3.978 -9.912 1.00 73.38 103 ASP A C 1
ATOM 835 O O . ASP A 1 103 ? 2.909 3.886 -9.093 1.00 73.38 103 ASP A O 1
ATOM 839 N N . PHE A 1 104 ? 2.214 3.977 -11.217 1.00 73.94 104 PHE A N 1
ATOM 840 C CA . PHE A 1 104 ? 3.539 4.086 -11.799 1.00 73.94 104 PHE A CA 1
ATOM 841 C C . PHE A 1 104 ? 3.460 4.755 -13.166 1.00 73.94 104 PHE A C 1
ATOM 843 O O . PHE A 1 104 ? 2.464 4.668 -13.886 1.00 73.94 104 PHE A O 1
ATOM 850 N N . PHE A 1 105 ? 4.560 5.395 -13.548 1.00 77.88 105 PHE A N 1
ATOM 851 C CA . PHE A 1 105 ? 4.725 5.981 -14.866 1.00 77.88 105 PHE A CA 1
ATOM 852 C C . PHE A 1 105 ? 6.158 5.762 -15.343 1.00 77.88 105 PHE A C 1
ATOM 854 O O . PHE A 1 105 ? 7.102 6.266 -14.737 1.00 77.88 105 PHE A O 1
ATOM 861 N N . ASP A 1 106 ? 6.306 5.041 -16.454 1.00 77.31 106 ASP A N 1
ATOM 862 C CA . ASP A 1 106 ? 7.584 4.857 -17.134 1.00 77.31 106 ASP A CA 1
ATOM 863 C C . ASP A 1 106 ? 7.484 5.378 -18.575 1.00 77.31 106 ASP A C 1
ATOM 865 O O . ASP A 1 106 ? 6.713 4.880 -19.400 1.00 77.31 106 ASP A O 1
ATOM 869 N N . GLY A 1 107 ? 8.253 6.431 -18.868 1.00 84.12 107 GLY A N 1
ATOM 870 C CA . GLY A 1 107 ? 8.327 7.052 -20.191 1.00 84.12 107 GLY A CA 1
ATOM 871 C C . GLY A 1 107 ? 9.290 6.360 -21.161 1.00 84.12 107 GLY A C 1
ATOM 872 O O . GLY A 1 107 ? 9.336 6.751 -22.327 1.00 84.12 107 GLY A O 1
ATOM 873 N N . SER A 1 108 ? 10.058 5.372 -20.695 1.00 83.81 108 SER A N 1
ATOM 874 C CA . SER A 1 108 ? 11.090 4.672 -21.468 1.00 83.81 108 SER A CA 1
ATOM 875 C C . SER A 1 108 ? 10.590 3.399 -22.164 1.00 83.81 108 SER A C 1
ATOM 877 O O . SER A 1 108 ? 11.216 2.942 -23.120 1.00 83.81 108 SER A O 1
ATOM 879 N N . ILE A 1 109 ? 9.439 2.862 -21.744 1.00 82.62 109 ILE A N 1
ATOM 880 C CA . ILE A 1 109 ? 8.849 1.624 -22.273 1.00 82.62 109 ILE A CA 1
ATOM 881 C C . ILE A 1 109 ? 7.457 1.847 -22.879 1.00 82.62 109 ILE A C 1
ATOM 883 O O . ILE A 1 109 ? 6.861 2.925 -22.818 1.00 82.62 109 ILE A O 1
ATOM 887 N N . ASN A 1 110 ? 6.906 0.798 -23.496 1.00 89.75 110 ASN A N 1
ATOM 888 C CA . ASN A 1 110 ? 5.532 0.818 -23.983 1.00 89.75 110 ASN A CA 1
ATOM 889 C C . ASN A 1 110 ? 4.549 0.941 -22.804 1.00 89.75 110 ASN A C 1
ATOM 891 O O . ASN A 1 110 ? 4.495 0.062 -21.949 1.00 89.75 110 ASN A O 1
ATOM 895 N N . ARG A 1 111 ? 3.718 1.989 -22.805 1.00 85.88 111 ARG A N 1
ATOM 896 C CA . ARG A 1 111 ? 2.763 2.278 -21.718 1.00 85.88 111 ARG A CA 1
ATOM 897 C C . ARG A 1 111 ? 1.709 1.185 -21.506 1.00 85.88 111 ARG A C 1
ATOM 899 O O . ARG A 1 111 ? 1.340 0.915 -20.371 1.00 85.88 111 ARG A O 1
ATOM 906 N N . VAL A 1 112 ? 1.235 0.548 -22.581 1.00 89.00 112 VAL A N 1
ATOM 907 C CA . VAL A 1 112 ? 0.287 -0.579 -22.488 1.00 89.00 112 VAL A CA 1
ATOM 908 C C . VAL A 1 112 ? 0.986 -1.805 -21.905 1.00 89.00 112 VAL A C 1
ATOM 910 O O . VAL A 1 112 ? 0.418 -2.483 -21.056 1.00 89.00 112 VAL A O 1
ATOM 913 N N . GLY A 1 113 ? 2.230 -2.058 -22.322 1.00 86.06 113 GLY A N 1
ATOM 914 C CA . GLY A 1 113 ? 3.072 -3.110 -21.755 1.00 86.06 113 GLY A CA 1
ATOM 915 C C . GLY A 1 113 ? 3.318 -2.905 -20.261 1.00 86.06 113 GLY A C 1
ATOM 916 O O . GLY A 1 113 ? 3.093 -3.825 -19.487 1.00 86.06 113 GLY A O 1
ATOM 917 N N . ALA A 1 114 ? 3.678 -1.688 -19.852 1.00 82.69 114 ALA A N 1
ATOM 918 C CA . ALA A 1 114 ? 3.885 -1.333 -18.451 1.00 82.69 114 ALA A CA 1
ATOM 919 C C . ALA A 1 114 ? 2.631 -1.613 -17.605 1.00 82.69 114 ALA A C 1
ATOM 921 O O . ALA A 1 114 ? 2.712 -2.298 -16.588 1.00 82.69 114 ALA A O 1
ATOM 922 N N . LEU A 1 115 ? 1.457 -1.162 -18.071 1.00 82.25 115 LEU A N 1
ATOM 923 C CA . LEU A 1 115 ? 0.177 -1.423 -17.406 1.00 82.25 115 LEU A CA 1
ATOM 924 C C . LEU A 1 115 ? -0.118 -2.926 -17.289 1.00 82.25 115 LEU A C 1
ATOM 926 O O . LEU A 1 115 ? -0.531 -3.393 -16.230 1.00 82.25 115 LEU A O 1
ATOM 930 N N . ALA A 1 116 ? 0.102 -3.683 -18.367 1.00 87.19 116 ALA A N 1
ATOM 931 C CA . ALA A 1 116 ? -0.136 -5.122 -18.384 1.00 87.19 116 ALA A CA 1
ATOM 932 C C . ALA A 1 116 ? 0.789 -5.878 -17.419 1.00 87.19 116 ALA A C 1
ATOM 934 O O . ALA A 1 116 ? 0.326 -6.783 -16.726 1.00 87.19 116 ALA A O 1
ATOM 935 N N . ILE A 1 117 ? 2.070 -5.501 -17.352 1.00 84.12 117 ILE A N 1
ATOM 936 C CA . ILE A 1 117 ? 3.045 -6.115 -16.443 1.00 84.12 117 ILE A CA 1
ATOM 937 C C . ILE A 1 117 ? 2.659 -5.826 -14.989 1.00 84.12 117 ILE A C 1
ATOM 939 O O . ILE A 1 117 ? 2.514 -6.768 -14.215 1.00 84.12 117 ILE A O 1
ATOM 943 N N . GLY A 1 118 ? 2.376 -4.565 -14.643 1.00 81.00 118 GLY A N 1
ATOM 944 C CA . GLY A 1 118 ? 1.977 -4.199 -13.280 1.00 81.00 118 GLY A CA 1
ATOM 945 C C . GLY A 1 118 ? 0.686 -4.887 -12.823 1.00 81.00 118 GLY A C 1
ATOM 946 O O . GLY A 1 118 ? 0.632 -5.452 -11.732 1.00 81.00 118 GLY A O 1
ATOM 947 N N . ALA A 1 119 ? -0.343 -4.925 -13.677 1.00 83.31 119 ALA A N 1
ATOM 948 C CA . ALA A 1 119 ? -1.594 -5.622 -13.366 1.00 83.31 119 ALA A CA 1
ATOM 949 C C . ALA A 1 119 ? -1.395 -7.141 -13.197 1.00 83.31 119 ALA A C 1
ATOM 951 O O . ALA A 1 119 ? -2.009 -7.766 -12.324 1.00 83.31 119 ALA A O 1
ATOM 952 N N . ARG A 1 120 ? -0.518 -7.744 -14.014 1.00 87.06 120 ARG A N 1
ATOM 953 C CA . ARG A 1 120 ? -0.150 -9.158 -13.887 1.00 87.06 120 ARG A CA 1
ATOM 954 C C . ARG A 1 120 ? 0.606 -9.411 -12.586 1.00 87.06 120 ARG A C 1
ATOM 956 O O . ARG A 1 120 ? 0.250 -10.361 -11.906 1.00 87.06 120 ARG A O 1
ATOM 963 N N . ALA A 1 121 ? 1.579 -8.578 -12.224 1.00 85.06 121 ALA A N 1
ATOM 964 C CA . ALA A 1 121 ? 2.364 -8.734 -10.999 1.00 85.06 121 ALA A CA 1
ATOM 965 C C . ALA A 1 121 ? 1.483 -8.701 -9.741 1.00 85.06 121 ALA A C 1
ATOM 967 O O . ALA A 1 121 ? 1.638 -9.549 -8.868 1.00 85.06 121 ALA A O 1
ATOM 968 N N . VAL A 1 122 ? 0.499 -7.794 -9.682 1.00 84.00 122 VAL A N 1
ATOM 969 C CA . VAL A 1 122 ? -0.504 -7.763 -8.600 1.00 84.00 122 VAL A CA 1
ATOM 970 C C . VAL A 1 122 ? -1.290 -9.072 -8.534 1.00 84.00 122 VAL A C 1
ATOM 972 O O . VAL A 1 122 ? -1.443 -9.653 -7.464 1.00 84.00 122 VAL A O 1
ATOM 975 N N . SER A 1 123 ? -1.772 -9.552 -9.681 1.00 86.62 123 SER A N 1
ATOM 976 C CA . SER A 1 123 ? -2.539 -10.802 -9.745 1.00 86.62 123 SER A CA 1
ATOM 977 C C . SER A 1 123 ? -1.689 -12.015 -9.360 1.00 86.62 123 SER A C 1
ATOM 979 O O . SER A 1 123 ? -2.182 -12.935 -8.722 1.00 86.62 123 SER A O 1
ATOM 981 N N . GLU A 1 124 ? -0.417 -12.019 -9.755 1.00 88.94 124 GLU A N 1
ATOM 982 C CA . GLU A 1 124 ? 0.542 -13.077 -9.456 1.00 88.94 124 GLU A CA 1
ATOM 983 C C . GLU A 1 124 ? 0.890 -13.094 -7.965 1.00 88.94 124 GLU A C 1
ATOM 985 O O . GLU A 1 124 ? 0.898 -14.165 -7.372 1.00 88.94 124 GLU A O 1
ATOM 990 N N . ALA A 1 125 ? 1.063 -11.929 -7.333 1.00 86.88 125 ALA A N 1
ATOM 991 C CA . ALA A 1 125 ? 1.331 -11.807 -5.900 1.00 86.88 125 ALA A CA 1
ATOM 992 C C . ALA A 1 125 ? 0.222 -12.414 -5.023 1.00 86.88 125 ALA A C 1
ATOM 994 O O . ALA A 1 125 ? 0.524 -13.030 -4.006 1.00 86.88 125 ALA A O 1
ATOM 995 N N . PHE A 1 126 ? -1.044 -12.322 -5.443 1.00 84.19 126 PHE A N 1
ATOM 996 C CA . PHE A 1 126 ? -2.157 -12.995 -4.763 1.00 84.19 126 PHE A CA 1
ATOM 997 C C . PHE A 1 126 ? -2.090 -14.527 -4.800 1.00 84.19 126 PHE A C 1
ATOM 999 O O . PHE A 1 126 ? -2.741 -15.167 -3.985 1.00 84.19 126 PHE A O 1
ATOM 1006 N N . LEU A 1 127 ? -1.355 -15.120 -5.746 1.00 88.50 127 LEU A N 1
ATOM 1007 C CA . LEU A 1 127 ? -1.254 -16.576 -5.901 1.00 88.50 127 LEU A CA 1
ATOM 1008 C C . LEU A 1 127 ? -0.122 -17.201 -5.073 1.00 88.50 127 LEU A C 1
ATOM 1010 O O . LEU A 1 127 ? 0.020 -18.423 -5.086 1.00 88.50 127 LEU A O 1
ATOM 1014 N N . TYR A 1 128 ? 0.713 -16.392 -4.414 1.00 80.62 128 TYR A N 1
ATO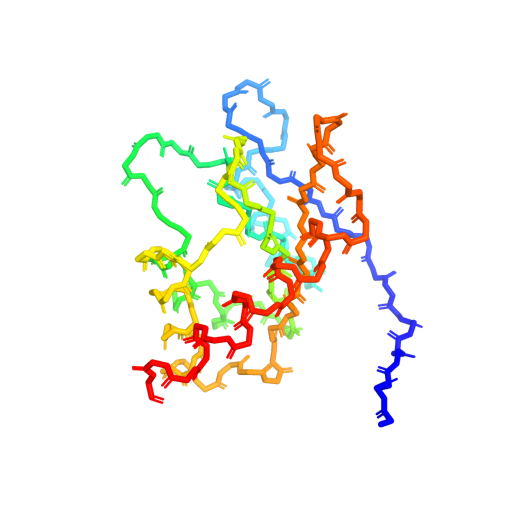M 1015 C CA . TYR A 1 128 ? 1.816 -16.888 -3.581 1.00 80.62 128 TYR A CA 1
ATOM 1016 C C . TYR A 1 128 ? 1.383 -17.342 -2.179 1.00 80.62 128 TYR A C 1
ATOM 1018 O O . TYR A 1 128 ? 2.202 -17.933 -1.476 1.00 80.62 128 TYR A O 1
ATOM 1026 N N . GLU A 1 129 ? 0.127 -17.103 -1.794 1.00 61.16 129 GLU A N 1
ATOM 1027 C CA . GLU A 1 129 ? -0.491 -17.561 -0.538 1.00 61.16 129 GLU A CA 1
ATOM 1028 C C . GLU A 1 129 ? -1.638 -18.547 -0.794 1.00 61.16 129 GLU A C 1
ATOM 1030 O O . GLU A 1 129 ? -2.366 -18.384 -1.802 1.00 61.16 129 GLU A O 1
#

Organism: NCBI:txid412755